Protein AF-A0A7S2ZLU6-F1 (afdb_monomer)

Structure (mmCIF, N/CA/C/O backbone):
data_AF-A0A7S2ZLU6-F1
#
_entry.id   AF-A0A7S2ZLU6-F1
#
loop_
_atom_site.group_PDB
_atom_site.id
_atom_site.type_symbol
_atom_site.label_atom_id
_atom_site.label_alt_id
_atom_site.label_comp_id
_atom_site.label_asym_id
_atom_site.label_entity_id
_atom_site.label_seq_id
_atom_site.pdbx_PDB_ins_code
_atom_site.Cartn_x
_atom_site.Cartn_y
_atom_site.Cartn_z
_atom_site.occupancy
_atom_site.B_iso_or_equiv
_atom_site.auth_seq_id
_atom_site.auth_comp_id
_atom_site.auth_asym_id
_atom_site.auth_atom_id
_atom_site.pdbx_PDB_model_num
ATOM 1 N N . MET A 1 1 ? -15.391 24.275 -51.901 1.00 38.72 1 MET A N 1
ATOM 2 C CA . MET A 1 1 ? -14.553 24.739 -50.775 1.00 38.72 1 MET A CA 1
ATOM 3 C C . MET A 1 1 ? -15.262 24.341 -49.495 1.00 38.72 1 MET A C 1
ATOM 5 O O . MET A 1 1 ? -16.339 24.858 -49.243 1.00 38.72 1 MET A O 1
ATOM 9 N N . ALA A 1 2 ? -14.728 23.358 -48.772 1.00 31.77 2 ALA A N 1
ATOM 10 C CA . ALA A 1 2 ? -15.285 22.862 -47.516 1.00 31.77 2 ALA A CA 1
ATOM 11 C C . ALA A 1 2 ? -14.224 23.023 -46.422 1.00 31.77 2 ALA A C 1
ATOM 13 O O . ALA A 1 2 ? -13.051 22.731 -46.652 1.00 31.77 2 ALA A O 1
ATOM 14 N N . PHE A 1 3 ? -14.649 23.547 -45.277 1.00 29.97 3 PHE A N 1
ATOM 15 C CA . PHE A 1 3 ? -13.829 23.880 -44.119 1.00 29.97 3 PHE A CA 1
ATOM 16 C C . PHE A 1 3 ? -14.041 22.863 -42.984 1.00 29.97 3 PHE A C 1
ATOM 18 O O . PHE A 1 3 ? -15.137 22.340 -42.810 1.00 29.97 3 PHE A O 1
ATOM 25 N N . VAL A 1 4 ? -12.981 22.72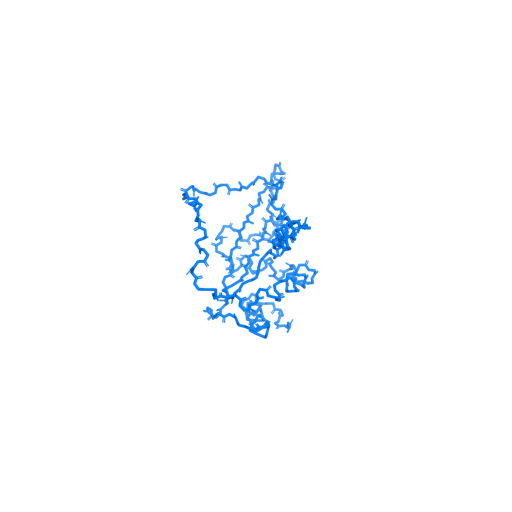6 -42.180 1.00 31.97 4 VAL A N 1
ATOM 26 C CA . VAL A 1 4 ? -12.879 22.194 -40.806 1.00 31.97 4 VAL A CA 1
ATOM 27 C C . VAL A 1 4 ? -12.986 20.672 -40.619 1.00 31.97 4 VAL A C 1
ATOM 29 O O . VAL A 1 4 ? -14.062 20.107 -40.450 1.00 31.97 4 VAL A O 1
ATOM 32 N N . GLY A 1 5 ? -11.816 20.028 -40.530 1.00 31.98 5 GLY A N 1
ATOM 33 C CA . GLY A 1 5 ? -11.639 18.730 -39.877 1.00 31.98 5 GLY A CA 1
ATOM 34 C C . GLY A 1 5 ? -11.499 18.908 -38.363 1.00 31.98 5 GLY A C 1
ATOM 35 O O . GLY A 1 5 ? -10.696 19.712 -37.894 1.00 31.98 5 GLY A O 1
ATOM 36 N N . VAL A 1 6 ? -12.331 18.180 -37.623 1.00 35.56 6 VAL A N 1
ATOM 37 C CA . VAL A 1 6 ? -12.483 18.211 -36.165 1.00 35.56 6 VAL A CA 1
ATOM 38 C C . VAL A 1 6 ? -11.290 17.551 -35.471 1.00 35.56 6 VAL A C 1
ATOM 40 O O . VAL A 1 6 ? -10.833 16.480 -35.866 1.00 35.56 6 VAL A O 1
ATOM 43 N N . ALA A 1 7 ? -10.812 18.205 -34.412 1.00 35.22 7 ALA A N 1
ATOM 44 C CA . ALA A 1 7 ? -9.771 17.731 -33.515 1.00 35.22 7 ALA A CA 1
ATOM 45 C C . ALA A 1 7 ? -10.167 16.413 -32.824 1.00 35.22 7 ALA A C 1
ATOM 47 O O . ALA A 1 7 ? -11.125 16.362 -32.054 1.00 35.22 7 ALA A O 1
ATOM 48 N N . GLY A 1 8 ? -9.387 15.359 -33.065 1.00 33.19 8 GLY A N 1
ATOM 49 C CA . GLY A 1 8 ? -9.359 14.158 -32.238 1.00 33.19 8 GLY A CA 1
ATOM 50 C C . GLY A 1 8 ? -8.353 14.344 -31.107 1.00 33.19 8 GLY A C 1
ATOM 51 O O . GLY A 1 8 ? -7.164 14.113 -31.295 1.00 33.19 8 GLY A O 1
ATOM 52 N N . GLY A 1 9 ? -8.825 14.782 -29.943 1.00 28.75 9 GLY A N 1
ATOM 53 C CA . GLY A 1 9 ? -8.058 14.774 -28.700 1.00 28.75 9 GLY A CA 1
ATOM 54 C C . GLY A 1 9 ? -8.743 13.849 -27.707 1.00 28.75 9 GLY A C 1
ATOM 55 O O . GLY A 1 9 ? -9.694 14.263 -27.046 1.00 28.75 9 GLY A O 1
ATOM 56 N N . LEU A 1 10 ? -8.295 12.591 -27.627 1.00 32.12 10 LEU A N 1
ATOM 57 C CA . LEU A 1 10 ? -8.715 11.684 -26.562 1.00 32.12 10 LEU A CA 1
ATOM 58 C C . LEU A 1 10 ? -8.293 12.292 -25.221 1.00 32.12 10 LEU A C 1
ATOM 60 O O . LEU A 1 10 ? -7.112 12.419 -24.908 1.00 32.12 10 LEU A O 1
ATOM 64 N N . SER A 1 11 ? -9.293 12.687 -24.442 1.00 30.69 11 SER A N 1
ATOM 65 C CA . SER A 1 11 ? -9.141 13.115 -23.062 1.00 30.69 11 SER A CA 1
ATOM 66 C C . SER A 1 11 ? -8.681 11.918 -22.228 1.00 30.69 11 SER A C 1
ATOM 68 O O . SER A 1 11 ? -9.473 11.025 -21.929 1.00 30.69 11 SER A O 1
ATOM 70 N N . CYS A 1 12 ? -7.403 11.899 -21.843 1.00 31.44 12 CYS A N 1
ATOM 71 C CA . CYS A 1 12 ? -6.896 11.046 -20.771 1.00 31.44 12 CYS A CA 1
ATOM 72 C C . CYS A 1 12 ? -7.501 11.518 -19.443 1.00 31.44 12 CYS A C 1
ATOM 74 O O . CYS A 1 12 ? -6.868 12.223 -18.659 1.00 31.44 12 CYS A O 1
ATOM 76 N N . ARG A 1 13 ? -8.762 11.161 -19.190 1.00 32.03 13 ARG A N 1
ATOM 77 C CA . ARG A 1 13 ? -9.315 11.184 -17.840 1.00 32.03 13 ARG A CA 1
ATOM 78 C C . ARG A 1 13 ? -8.667 10.035 -17.084 1.00 32.03 13 ARG A C 1
ATOM 80 O O . ARG A 1 13 ? -9.071 8.887 -17.240 1.00 32.03 13 ARG A O 1
ATOM 87 N N . GLY A 1 14 ? -7.654 10.358 -16.281 1.00 30.70 14 GLY A N 1
ATOM 88 C CA . GLY A 1 14 ? -7.237 9.496 -15.186 1.00 30.70 14 GLY A CA 1
ATOM 89 C C . GLY A 1 14 ? -8.479 9.158 -14.370 1.00 30.70 14 GLY A C 1
ATOM 9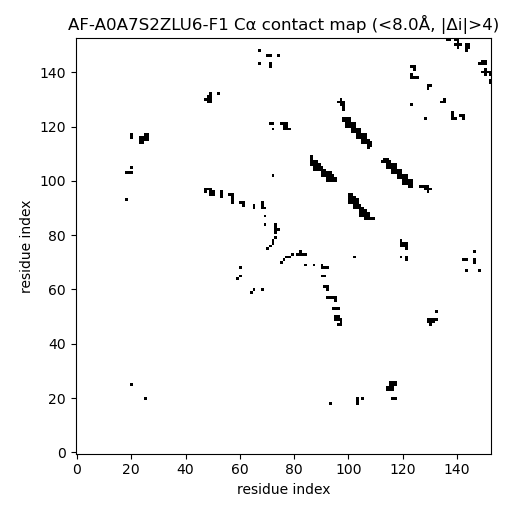0 O O . GLY A 1 14 ? -9.125 10.046 -13.812 1.00 30.70 14 GLY A O 1
ATOM 91 N N . VAL A 1 15 ? -8.867 7.887 -14.389 1.00 28.28 15 VAL A N 1
ATOM 92 C CA . VAL A 1 15 ? -9.934 7.379 -13.539 1.00 28.28 15 VAL A CA 1
ATOM 93 C C . VAL A 1 15 ? -9.354 7.377 -12.132 1.00 28.28 15 VAL A C 1
ATOM 95 O O . VAL A 1 15 ? -8.678 6.437 -11.731 1.00 28.28 15 VAL A O 1
ATOM 98 N N . ALA A 1 16 ? -9.551 8.475 -11.404 1.00 35.22 16 ALA A N 1
ATOM 99 C CA . ALA A 1 16 ? -9.413 8.453 -9.962 1.00 35.22 16 ALA A CA 1
ATOM 100 C C . ALA A 1 16 ? -10.465 7.460 -9.459 1.00 35.22 16 ALA A C 1
ATOM 102 O O . ALA A 1 16 ? -11.663 7.753 -9.481 1.00 35.22 16 ALA A O 1
ATOM 103 N N . LEU A 1 17 ? -10.022 6.253 -9.102 1.00 35.91 17 LEU A N 1
ATOM 104 C CA . LEU A 1 17 ? -10.852 5.315 -8.362 1.00 35.91 17 LEU A CA 1
ATOM 105 C C . LEU A 1 17 ? -11.376 6.066 -7.129 1.00 35.91 17 LEU A C 1
ATOM 107 O O . LEU A 1 17 ? -10.585 6.733 -6.455 1.00 35.91 17 LEU A O 1
ATOM 111 N N . PRO A 1 18 ? -12.692 6.041 -6.859 1.00 38.25 18 PRO A N 1
ATOM 112 C CA . PRO A 1 18 ? -13.233 6.732 -5.702 1.00 38.25 18 PRO A CA 1
ATOM 113 C C . PRO A 1 18 ? -12.583 6.144 -4.449 1.00 38.25 18 PRO A C 1
ATOM 115 O O . PRO A 1 18 ? -12.778 4.972 -4.129 1.00 38.25 18 PRO A O 1
ATOM 118 N N . SER A 1 19 ? -11.785 6.953 -3.753 1.00 50.12 19 SER A N 1
ATOM 119 C CA . SER A 1 19 ? -11.191 6.580 -2.471 1.00 50.12 19 SER A CA 1
ATOM 120 C C . SER A 1 19 ? -12.325 6.264 -1.499 1.00 50.12 19 SER A C 1
ATOM 122 O O . SER A 1 19 ? -13.297 7.024 -1.404 1.00 50.12 19 SER A O 1
ATOM 124 N N . ARG A 1 20 ? -12.231 5.146 -0.768 1.00 55.94 20 ARG A N 1
ATOM 125 C CA . ARG A 1 20 ? -13.268 4.729 0.200 1.00 55.94 20 ARG A CA 1
ATOM 126 C C . ARG A 1 20 ? -13.489 5.782 1.291 1.00 55.94 20 ARG A C 1
ATOM 128 O O . ARG A 1 20 ? -14.593 5.907 1.813 1.00 55.94 20 ARG A O 1
ATOM 135 N N . CYS A 1 21 ? -12.492 6.635 1.526 1.00 51.00 21 CYS A N 1
ATOM 136 C CA . CYS A 1 21 ? -12.591 7.819 2.373 1.00 51.00 21 CYS A CA 1
ATOM 137 C C . CYS A 1 21 ? -13.579 8.903 1.895 1.00 51.00 21 CYS A C 1
ATOM 139 O O . CYS A 1 21 ? -13.796 9.864 2.629 1.00 51.00 21 CYS A O 1
ATOM 141 N N . SER A 1 22 ? -14.178 8.803 0.702 1.00 50.59 22 SER A N 1
ATOM 142 C CA . SER A 1 22 ? -15.014 9.875 0.130 1.00 50.59 22 SER A CA 1
ATOM 143 C C . SER A 1 22 ? -16.245 10.235 0.980 1.00 50.59 22 SER A C 1
ATOM 145 O O . SER A 1 22 ? -16.732 11.358 0.878 1.00 50.59 22 SER A O 1
ATOM 147 N N . ASN A 1 23 ? -16.721 9.322 1.840 1.00 45.22 23 ASN A N 1
ATOM 148 C CA . ASN A 1 23 ? -17.908 9.514 2.692 1.00 45.22 23 ASN A CA 1
ATOM 149 C C . ASN A 1 23 ? -17.618 9.520 4.208 1.00 45.22 23 ASN A C 1
ATOM 151 O O . ASN A 1 23 ? -18.546 9.654 5.003 1.00 45.22 23 ASN A O 1
ATOM 155 N N . VAL A 1 24 ? -16.356 9.385 4.627 1.00 49.44 24 VAL A N 1
ATOM 156 C CA . VAL A 1 24 ? -15.959 9.332 6.046 1.00 49.44 24 VAL A CA 1
ATOM 157 C C . VAL A 1 24 ? -15.273 10.647 6.422 1.00 49.44 24 VAL A C 1
ATOM 159 O O . VAL A 1 24 ? -14.527 11.214 5.621 1.00 49.44 24 VAL A O 1
ATOM 162 N N . ARG A 1 25 ? -15.522 11.179 7.630 1.00 48.28 25 ARG A N 1
ATOM 163 C CA . ARG A 1 25 ? -14.878 12.426 8.076 1.00 48.28 25 ARG A CA 1
ATOM 164 C C . ARG A 1 25 ? -13.358 12.231 8.069 1.00 48.28 25 ARG A C 1
ATOM 166 O O . ARG A 1 25 ? -12.811 11.467 8.858 1.00 48.28 25 ARG A O 1
ATOM 173 N N . ARG A 1 26 ? -12.672 12.929 7.160 1.00 45.34 26 ARG A N 1
ATOM 174 C CA . ARG A 1 26 ? -11.207 12.929 7.075 1.00 45.34 26 ARG A CA 1
ATOM 175 C C . ARG A 1 26 ? -10.653 13.571 8.347 1.00 45.34 26 ARG A C 1
ATOM 177 O O . ARG A 1 26 ? -10.991 14.723 8.638 1.00 45.34 26 ARG A O 1
ATOM 184 N N . ALA A 1 27 ? -9.812 12.860 9.093 1.00 44.16 27 ALA A N 1
ATOM 185 C CA . ALA A 1 27 ? -9.107 13.454 10.220 1.00 44.16 27 ALA A CA 1
ATOM 186 C C . ALA A 1 27 ? -8.170 14.547 9.675 1.00 44.16 27 ALA A C 1
ATOM 188 O O . ALA A 1 27 ? -7.198 14.268 8.976 1.00 44.16 27 ALA A O 1
ATOM 189 N N . ARG A 1 28 ? -8.502 15.820 9.925 1.00 44.00 28 ARG A N 1
ATOM 190 C CA . ARG A 1 28 ? -7.642 16.960 9.583 1.00 44.00 28 ARG A CA 1
ATOM 191 C C . ARG A 1 28 ? -6.495 17.008 10.589 1.00 44.00 28 ARG A C 1
ATOM 193 O O . ARG A 1 28 ? -6.591 17.684 11.610 1.00 44.00 28 ARG A O 1
ATOM 200 N N . THR A 1 29 ? -5.406 16.312 10.298 1.00 45.00 29 THR A N 1
ATOM 201 C CA . THR A 1 29 ? -4.111 16.651 10.889 1.00 45.00 29 THR A CA 1
ATOM 202 C C . THR A 1 29 ? -3.665 18.013 10.336 1.00 45.00 29 THR A C 1
ATOM 204 O O . THR A 1 29 ? -4.047 18.415 9.234 1.00 45.00 29 THR A O 1
ATOM 207 N N . GLY A 1 30 ? -2.999 18.802 11.181 1.00 38.09 30 GLY A N 1
ATOM 208 C CA . GLY A 1 30 ? -2.804 20.246 11.032 1.00 38.09 30 GLY A CA 1
ATOM 209 C C . GLY A 1 30 ? -2.369 20.722 9.642 1.00 38.09 30 GLY A C 1
ATOM 210 O O . GLY A 1 30 ? -1.531 20.126 8.976 1.00 38.09 30 GLY A O 1
ATOM 211 N N . ARG A 1 31 ? -2.954 21.851 9.227 1.00 41.06 31 ARG A N 1
ATOM 212 C CA . ARG A 1 31 ? -2.678 22.570 7.978 1.00 41.06 31 ARG A CA 1
ATOM 213 C C . ARG A 1 31 ? -1.179 22.856 7.802 1.00 41.06 31 ARG A C 1
ATOM 215 O O . ARG A 1 31 ? -0.677 23.844 8.328 1.00 41.06 31 ARG A O 1
ATOM 222 N N . THR A 1 32 ? -0.516 22.106 6.934 1.00 40.78 32 THR A N 1
ATOM 223 C CA . THR A 1 32 ? 0.403 22.709 5.964 1.00 40.78 32 THR A CA 1
ATOM 224 C C . THR A 1 32 ? -0.405 22.909 4.688 1.00 40.78 32 THR A C 1
ATOM 226 O O . THR A 1 32 ? -1.116 22.005 4.250 1.00 40.78 32 THR A O 1
ATOM 229 N N . ALA A 1 33 ? -0.412 24.129 4.156 1.00 37.50 33 ALA A N 1
ATOM 230 C CA . ALA A 1 33 ? -1.151 24.453 2.947 1.00 37.50 33 ALA A CA 1
ATOM 231 C C . ALA A 1 33 ? -0.728 23.503 1.818 1.00 37.50 33 ALA A C 1
ATOM 233 O O . ALA A 1 33 ? 0.431 23.504 1.413 1.00 37.50 33 ALA A O 1
ATOM 234 N N . VAL A 1 34 ? -1.668 22.705 1.307 1.00 37.81 34 VAL A N 1
ATOM 235 C CA . VAL A 1 34 ? -1.494 22.037 0.018 1.00 37.81 34 VAL A CA 1
ATOM 236 C C . VAL A 1 34 ? -1.543 23.152 -1.018 1.00 37.81 34 VAL A C 1
ATOM 238 O O . VAL A 1 34 ? -2.615 23.582 -1.445 1.00 37.81 34 VAL A O 1
ATOM 241 N N . GLN A 1 35 ? -0.376 23.704 -1.340 1.00 30.23 35 GLN A N 1
ATOM 242 C CA . GLN A 1 35 ? -0.208 24.535 -2.516 1.00 30.23 35 GLN A CA 1
ATOM 243 C C . GLN A 1 35 ? -0.660 23.671 -3.696 1.00 30.23 35 GLN A C 1
ATOM 245 O O . GLN A 1 35 ? -0.125 22.583 -3.901 1.00 30.23 35 GLN A O 1
ATOM 250 N N . MET A 1 36 ? -1.692 24.112 -4.422 1.00 38.34 36 MET A N 1
ATOM 251 C CA . MET A 1 36 ? -2.006 23.548 -5.731 1.00 38.34 36 MET A CA 1
ATOM 252 C C . MET A 1 36 ? -0.761 23.753 -6.588 1.00 38.34 36 MET A C 1
ATOM 254 O O . MET A 1 36 ? -0.512 24.848 -7.090 1.00 38.34 36 MET A O 1
ATOM 258 N N . VAL A 1 37 ? 0.070 22.719 -6.682 1.00 35.97 37 VAL A N 1
ATOM 259 C CA . VAL A 1 37 ? 1.166 22.689 -7.634 1.00 35.97 37 VAL A CA 1
ATOM 260 C C . VAL A 1 37 ? 0.494 22.582 -8.994 1.00 35.97 37 VAL A C 1
ATOM 262 O O . VAL A 1 37 ? 0.008 21.518 -9.374 1.00 35.97 37 VAL A O 1
ATOM 265 N N . SER A 1 38 ? 0.418 23.708 -9.706 1.00 38.28 38 SER A N 1
ATOM 266 C CA . SER A 1 38 ? 0.270 23.691 -11.157 1.00 38.28 38 SER A CA 1
ATOM 267 C C . SER A 1 38 ? 1.372 22.790 -11.691 1.00 38.28 38 SER A C 1
ATOM 269 O O . SER A 1 38 ? 2.555 23.122 -11.610 1.00 38.28 38 SER A O 1
ATOM 271 N N . ILE A 1 39 ? 0.980 21.612 -12.160 1.00 43.62 39 ILE A N 1
ATOM 272 C CA . ILE A 1 39 ? 1.885 20.653 -12.770 1.00 43.62 39 ILE A CA 1
ATOM 273 C C . ILE A 1 39 ? 2.318 21.295 -14.089 1.00 43.62 39 ILE A C 1
ATOM 275 O O . ILE A 1 39 ? 1.567 21.291 -15.062 1.00 43.62 39 ILE A O 1
ATOM 279 N N . ASN A 1 40 ? 3.487 21.938 -14.097 1.00 35.50 40 ASN A N 1
ATOM 280 C CA . ASN A 1 40 ? 4.134 22.359 -15.334 1.00 35.50 40 ASN A CA 1
ATOM 281 C C . ASN A 1 40 ? 4.396 21.088 -16.162 1.00 35.50 40 ASN A C 1
ATOM 283 O O . ASN A 1 40 ? 5.108 20.208 -15.673 1.00 35.50 40 ASN A O 1
ATOM 287 N N . PRO A 1 41 ? 3.865 20.966 -17.390 1.00 42.38 41 PRO A N 1
ATOM 288 C CA . PRO A 1 41 ? 4.033 19.764 -18.209 1.00 42.38 41 PRO A CA 1
ATOM 289 C C . PRO A 1 41 ? 5.460 19.559 -18.762 1.00 42.38 41 PRO A C 1
ATOM 291 O O . PRO A 1 41 ? 5.680 18.606 -19.500 1.00 42.38 41 PRO A O 1
ATOM 294 N N . ASP A 1 42 ? 6.429 20.399 -18.375 1.00 42.03 42 ASP A N 1
ATOM 295 C CA . ASP A 1 42 ? 7.826 20.372 -18.844 1.00 42.03 42 ASP A CA 1
ATOM 296 C C . ASP A 1 42 ? 8.853 19.894 -17.793 1.00 42.03 42 ASP A C 1
ATOM 298 O O . ASP A 1 42 ? 10.063 20.036 -17.974 1.00 42.03 42 ASP A O 1
ATOM 302 N N . ALA A 1 43 ? 8.415 19.283 -16.688 1.00 42.09 43 ALA A N 1
ATOM 303 C CA . ALA A 1 43 ? 9.316 18.482 -15.859 1.00 42.09 43 ALA A CA 1
ATOM 304 C C . ALA A 1 43 ? 9.413 17.084 -16.484 1.00 42.09 43 ALA A C 1
ATOM 306 O O . ALA A 1 43 ? 8.462 16.313 -16.392 1.00 42.09 43 ALA A O 1
ATOM 307 N N . GLY A 1 44 ? 10.529 16.794 -17.165 1.00 40.66 44 GLY A N 1
ATOM 308 C CA . GLY A 1 44 ? 10.758 15.567 -17.937 1.00 40.66 44 GLY A CA 1
ATOM 309 C C . GLY A 1 44 ? 10.080 14.332 -17.341 1.00 40.66 44 GLY A C 1
ATOM 310 O O . GLY A 1 44 ? 10.360 13.961 -16.201 1.00 40.66 44 GLY A O 1
ATOM 311 N N . TYR A 1 45 ? 9.172 13.738 -18.125 1.00 44.75 45 TYR A N 1
ATOM 312 C CA . TYR A 1 45 ? 8.386 12.549 -17.801 1.00 44.75 45 TYR A CA 1
ATOM 313 C C . TYR A 1 45 ? 9.303 11.402 -17.372 1.00 44.75 45 TYR A C 1
ATOM 315 O O . TYR A 1 45 ? 9.708 10.558 -18.167 1.00 44.75 45 TYR A O 1
ATOM 323 N N . ASN A 1 46 ? 9.623 11.352 -16.085 1.00 51.03 46 ASN A N 1
ATOM 324 C CA . ASN A 1 46 ? 10.156 10.163 -15.452 1.00 51.03 46 ASN A CA 1
ATOM 325 C C . ASN A 1 46 ? 8.938 9.315 -15.090 1.00 51.03 46 ASN A C 1
ATOM 327 O O . ASN A 1 46 ? 8.542 9.245 -13.923 1.00 51.03 46 ASN A O 1
ATOM 331 N N . SER A 1 47 ? 8.285 8.798 -16.139 1.00 70.38 47 SER A N 1
ATOM 332 C CA . SER A 1 47 ? 7.139 7.899 -16.066 1.00 70.38 47 SER A CA 1
ATOM 333 C C . SER A 1 47 ? 7.447 6.870 -14.999 1.00 70.38 47 SER A C 1
ATOM 335 O O . SER A 1 47 ? 8.471 6.190 -15.084 1.00 70.38 47 SER A O 1
ATOM 337 N N . ASP A 1 48 ? 6.630 6.817 -13.954 1.00 77.31 48 ASP A N 1
ATOM 338 C CA . ASP A 1 48 ? 6.849 5.823 -12.924 1.00 77.31 48 ASP A CA 1
ATOM 339 C C . ASP A 1 48 ? 6.710 4.442 -13.588 1.00 77.31 48 ASP A C 1
ATOM 341 O O . ASP A 1 48 ? 5.655 4.136 -14.160 1.00 77.31 48 ASP A O 1
ATOM 345 N N . PRO A 1 49 ? 7.796 3.648 -13.592 1.00 84.94 49 PRO A N 1
ATOM 346 C CA . PRO A 1 49 ? 7.857 2.427 -14.372 1.00 84.94 49 PRO A CA 1
ATOM 347 C C . PRO A 1 49 ? 6.826 1.408 -13.893 1.00 84.94 49 PRO A C 1
ATOM 349 O O . PRO A 1 49 ? 6.410 0.573 -14.690 1.00 84.94 49 PRO A O 1
ATOM 352 N N . VAL A 1 50 ? 6.370 1.499 -12.636 1.00 88.12 50 VAL A N 1
ATOM 353 C CA . VAL A 1 50 ? 5.466 0.515 -12.044 1.00 88.12 50 VAL A CA 1
ATOM 354 C C . VAL A 1 50 ? 3.983 0.858 -12.139 1.00 88.12 50 VAL A C 1
ATOM 356 O O . VAL A 1 50 ? 3.142 0.001 -11.863 1.00 88.12 50 VAL A O 1
ATOM 359 N N . LEU A 1 51 ? 3.629 2.056 -12.616 1.00 85.94 51 LEU A N 1
AT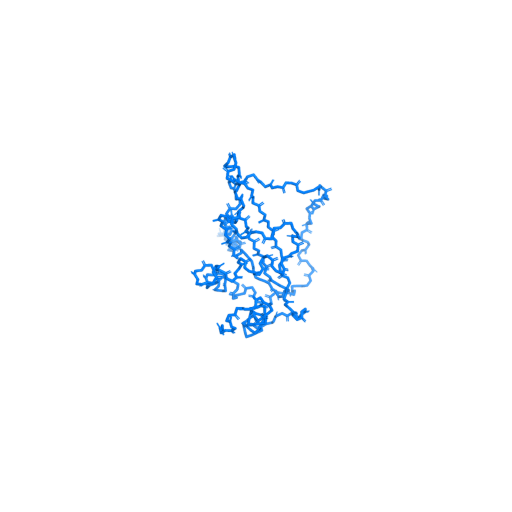OM 360 C CA . LEU A 1 51 ? 2.228 2.490 -12.719 1.00 85.94 51 LEU A CA 1
ATOM 361 C C . LEU A 1 51 ? 1.357 1.559 -13.566 1.00 85.94 51 LEU A C 1
ATOM 363 O O . LEU A 1 51 ? 0.167 1.425 -13.293 1.00 85.94 51 LEU A O 1
ATOM 367 N N . SER A 1 52 ? 1.932 0.910 -14.583 1.00 88.56 52 SER A N 1
ATOM 368 C CA . SER A 1 52 ? 1.183 -0.011 -15.446 1.00 88.56 52 SER A CA 1
ATOM 369 C C . SER A 1 52 ? 0.706 -1.276 -14.719 1.00 88.56 52 SER A C 1
ATOM 371 O O . SER A 1 52 ? -0.334 -1.820 -15.084 1.00 88.56 52 SER A O 1
ATOM 373 N N . TRP A 1 53 ? 1.407 -1.704 -13.663 1.00 89.25 53 TRP A N 1
ATOM 374 C CA . TRP A 1 53 ? 1.041 -2.866 -12.843 1.00 89.25 53 TRP A CA 1
ATOM 375 C C . TRP A 1 53 ? 0.273 -2.494 -11.576 1.00 89.25 53 TRP A C 1
ATOM 377 O O . TRP A 1 53 ? -0.314 -3.372 -10.944 1.00 89.25 53 TRP A O 1
ATOM 387 N N . ALA A 1 54 ? 0.241 -1.210 -11.209 1.00 88.50 54 ALA A N 1
ATOM 388 C CA . ALA A 1 54 ? -0.420 -0.743 -9.996 1.00 88.50 54 ALA A CA 1
ATOM 389 C C . ALA A 1 54 ? -1.877 -1.238 -9.858 1.00 88.50 54 ALA A C 1
ATOM 391 O O . ALA A 1 54 ? -2.211 -1.698 -8.768 1.00 88.50 54 ALA A O 1
ATOM 392 N N . PRO A 1 55 ? -2.733 -1.248 -10.907 1.00 91.12 55 PRO A N 1
ATOM 393 C CA . PRO A 1 55 ? -4.093 -1.781 -10.787 1.00 91.12 55 PRO A CA 1
ATOM 394 C C . PRO A 1 55 ? -4.131 -3.274 -10.441 1.00 91.12 55 PRO A C 1
ATOM 396 O O . PRO A 1 55 ? -4.931 -3.691 -9.609 1.00 91.12 55 PRO A O 1
ATOM 399 N N . THR A 1 56 ? -3.245 -4.073 -11.040 1.00 90.94 56 THR A N 1
ATOM 400 C CA . THR A 1 56 ? -3.169 -5.522 -10.805 1.00 90.94 56 THR A CA 1
ATOM 401 C C . THR A 1 56 ? -2.684 -5.829 -9.392 1.00 90.94 56 THR A C 1
ATOM 403 O O . THR A 1 56 ? -3.279 -6.654 -8.706 1.00 90.94 56 THR A O 1
ATOM 406 N N . VAL A 1 57 ? -1.648 -5.124 -8.924 1.00 91.62 57 VAL A N 1
ATOM 407 C CA . VAL A 1 57 ? -1.143 -5.264 -7.548 1.00 91.62 57 VAL A CA 1
ATOM 408 C C . VAL A 1 57 ? -2.204 -4.818 -6.539 1.00 91.62 57 VAL A C 1
ATOM 410 O O . VAL A 1 57 ? -2.417 -5.492 -5.537 1.00 91.62 57 VAL A O 1
ATOM 413 N N . GLN A 1 58 ? -2.916 -3.720 -6.812 1.00 92.81 58 GLN A N 1
ATOM 414 C CA . GLN A 1 58 ? -4.030 -3.266 -5.976 1.00 92.81 58 GLN A CA 1
ATOM 415 C C . GLN A 1 58 ? -5.138 -4.308 -5.880 1.00 92.81 58 GLN A C 1
ATOM 417 O O . GLN A 1 58 ? -5.591 -4.599 -4.777 1.00 92.81 58 GLN A O 1
ATOM 422 N N . GLU A 1 59 ? -5.580 -4.870 -7.004 1.00 92.31 59 GLU A N 1
ATOM 423 C CA . GLU A 1 59 ? -6.627 -5.891 -7.009 1.00 92.31 59 GLU A CA 1
ATOM 424 C C . GLU A 1 59 ? -6.203 -7.125 -6.208 1.00 92.31 59 GLU A C 1
ATOM 426 O O . GLU A 1 59 ? -6.936 -7.551 -5.317 1.00 92.31 59 GLU A O 1
ATOM 431 N N . PHE A 1 60 ? -4.999 -7.636 -6.466 1.00 91.94 60 PHE A N 1
ATOM 432 C CA . PHE A 1 60 ? -4.432 -8.784 -5.767 1.00 91.94 60 PHE A CA 1
ATOM 433 C C . PHE A 1 60 ? -4.353 -8.553 -4.250 1.00 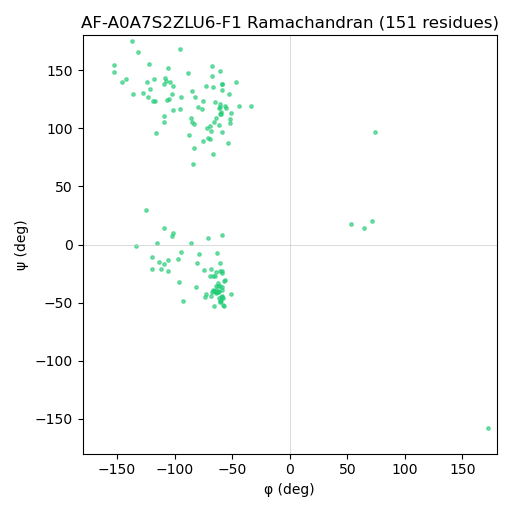91.94 60 PHE A C 1
ATOM 435 O O . PHE A 1 60 ? -4.900 -9.327 -3.463 1.00 91.94 60 PHE A O 1
ATOM 442 N N . MET A 1 61 ? -3.763 -7.432 -3.826 1.00 93.75 61 MET A N 1
ATOM 443 C CA . MET A 1 61 ? -3.602 -7.132 -2.402 1.00 93.75 61 MET A CA 1
ATOM 444 C C . MET A 1 61 ? -4.944 -6.911 -1.697 1.00 93.75 61 MET A C 1
ATOM 446 O O . MET A 1 61 ? -5.148 -7.377 -0.578 1.00 93.75 61 MET A O 1
ATOM 450 N N . ASN A 1 62 ? -5.885 -6.226 -2.351 1.00 93.19 62 ASN A N 1
ATOM 451 C CA . ASN A 1 62 ? -7.198 -5.927 -1.776 1.00 93.19 62 ASN A CA 1
ATOM 452 C C . ASN A 1 62 ? -8.138 -7.131 -1.718 1.00 93.19 62 ASN A C 1
ATOM 454 O O . ASN A 1 62 ? -9.104 -7.100 -0.950 1.00 93.19 62 ASN A O 1
ATOM 458 N N . LYS A 1 63 ? -7.907 -8.150 -2.546 1.00 91.62 63 LYS A N 1
ATOM 459 C CA . LYS A 1 63 ? -8.738 -9.349 -2.599 1.00 91.62 63 LYS A CA 1
ATOM 460 C C . LYS A 1 63 ? -8.203 -10.446 -1.688 1.00 91.62 63 LYS A C 1
ATOM 462 O O . LYS A 1 63 ? -8.972 -10.985 -0.897 1.00 91.62 63 LYS A O 1
ATOM 467 N N . ASP A 1 64 ? -6.905 -10.723 -1.775 1.00 90.62 64 ASP A N 1
ATOM 468 C CA . ASP A 1 64 ? -6.317 -11.935 -1.203 1.00 90.62 64 ASP A CA 1
ATOM 469 C C . ASP A 1 64 ? -5.381 -11.642 -0.009 1.00 90.62 64 ASP 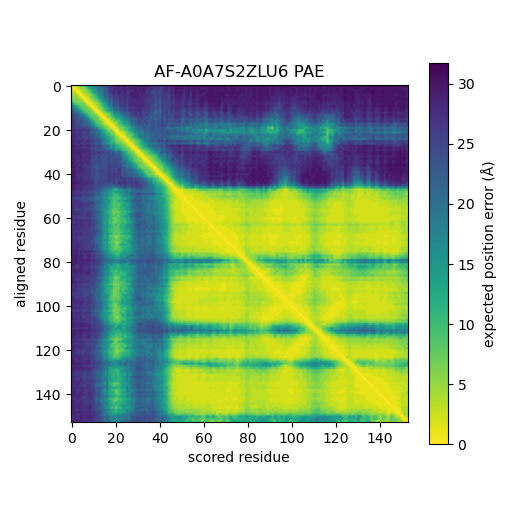A C 1
ATOM 471 O O . ASP A 1 64 ? -5.212 -12.498 0.854 1.00 90.62 64 ASP A O 1
ATOM 475 N N . HIS A 1 65 ? -4.857 -10.413 0.120 1.00 92.44 65 HIS A N 1
ATOM 476 C CA . HIS A 1 65 ? -3.834 -10.053 1.122 1.00 92.44 65 HIS A CA 1
ATOM 477 C C . HIS A 1 65 ? -4.220 -8.876 2.031 1.00 92.44 65 HIS A C 1
ATOM 479 O O . HIS A 1 65 ? -3.367 -8.140 2.534 1.00 92.44 65 HIS A O 1
ATOM 485 N N . LYS A 1 66 ? -5.517 -8.686 2.301 1.00 90.69 66 LYS A N 1
ATOM 486 C CA . LYS A 1 66 ? -5.975 -7.619 3.210 1.00 90.69 66 LYS A CA 1
ATOM 487 C C . LYS A 1 66 ? -5.389 -7.727 4.615 1.00 90.69 66 LYS A C 1
ATOM 489 O O . LYS A 1 66 ? -5.097 -6.704 5.225 1.00 90.69 66 LYS A O 1
ATOM 494 N N . HIS A 1 67 ? -5.215 -8.948 5.121 1.00 91.50 67 HIS A N 1
ATOM 495 C CA . HIS A 1 67 ? -4.595 -9.163 6.428 1.00 91.50 67 HIS A CA 1
ATOM 496 C C . HIS A 1 67 ? -3.151 -8.642 6.459 1.00 91.50 67 HIS A C 1
ATOM 498 O O . HIS A 1 67 ? -2.750 -7.984 7.417 1.00 91.50 67 HIS A O 1
ATOM 504 N N . ASP A 1 68 ? -2.407 -8.847 5.374 1.00 92.81 68 ASP A N 1
ATOM 505 C CA . ASP A 1 68 ? -1.027 -8.383 5.256 1.00 92.81 68 ASP A CA 1
ATOM 506 C C . ASP A 1 68 ? -0.968 -6.853 5.219 1.00 92.81 68 ASP A C 1
ATOM 508 O O . ASP A 1 68 ? -0.127 -6.256 5.886 1.00 92.81 68 ASP A O 1
ATOM 512 N N . LEU A 1 69 ? -1.918 -6.201 4.534 1.00 93.06 69 LEU A N 1
ATOM 513 C CA . LEU A 1 69 ? -2.038 -4.738 4.537 1.00 93.06 69 LEU A CA 1
ATOM 514 C C . LEU A 1 69 ? -2.246 -4.174 5.950 1.00 93.06 69 LEU A C 1
ATOM 516 O O . LEU A 1 69 ? -1.661 -3.140 6.274 1.00 93.06 69 LEU A O 1
ATOM 520 N N . VAL A 1 70 ? -3.040 -4.844 6.799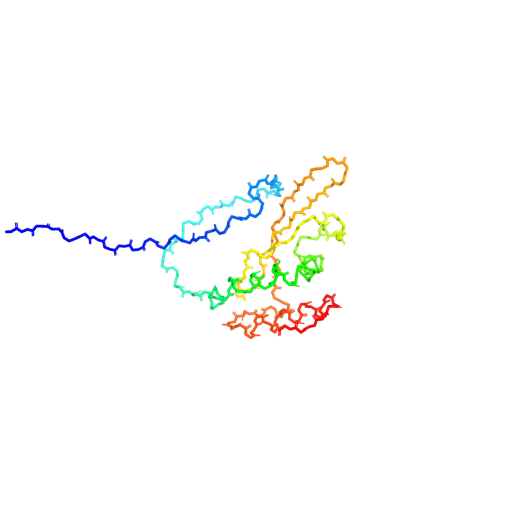 1.00 92.75 70 VAL A N 1
ATOM 521 C CA . VAL A 1 70 ? -3.227 -4.436 8.205 1.00 92.75 70 VAL A CA 1
ATOM 522 C C . VAL A 1 70 ? -1.897 -4.482 8.954 1.00 92.75 70 VAL A C 1
ATOM 524 O O . VAL A 1 70 ? -1.539 -3.527 9.641 1.00 92.75 70 VAL A O 1
ATOM 527 N N . GLN A 1 71 ? -1.137 -5.565 8.792 1.00 92.12 71 GLN A N 1
ATOM 528 C CA . GLN A 1 71 ? 0.162 -5.708 9.447 1.00 92.12 71 GLN A CA 1
ATOM 529 C C . GLN A 1 71 ? 1.182 -4.695 8.928 1.00 92.12 71 GLN A C 1
ATOM 531 O O . GLN A 1 71 ? 1.906 -4.105 9.728 1.00 92.12 71 GLN A O 1
ATOM 536 N N . TYR A 1 72 ? 1.207 -4.432 7.618 1.00 92.75 72 TYR A N 1
ATOM 537 C CA . TYR A 1 72 ? 2.062 -3.395 7.043 1.00 92.75 72 TYR A CA 1
ATOM 538 C C . TYR A 1 72 ? 1.725 -2.029 7.628 1.00 92.75 72 TYR A C 1
ATOM 540 O O . TYR A 1 72 ? 2.631 -1.308 8.031 1.00 92.75 72 TYR A O 1
ATOM 548 N N . PHE A 1 73 ? 0.443 -1.683 7.735 1.00 91.19 73 PHE A N 1
ATOM 549 C CA . PHE A 1 73 ? 0.026 -0.419 8.334 1.00 91.19 73 PHE A CA 1
ATOM 550 C C . PHE A 1 73 ? 0.467 -0.292 9.797 1.00 91.19 73 PHE A C 1
ATOM 552 O O . PHE A 1 73 ? 1.077 0.707 10.162 1.00 91.19 73 PHE A O 1
ATOM 559 N N . ILE A 1 74 ? 0.216 -1.310 10.622 1.00 90.31 74 ILE A N 1
ATOM 560 C CA . ILE A 1 74 ? 0.529 -1.269 12.059 1.00 90.31 74 ILE A CA 1
ATOM 561 C C . ILE A 1 74 ? 2.041 -1.242 12.317 1.00 90.31 74 ILE A C 1
ATOM 563 O O . ILE A 1 74 ? 2.504 -0.553 13.226 1.00 90.31 74 ILE A O 1
ATOM 567 N N . GLN A 1 75 ? 2.815 -2.019 11.555 1.00 89.56 75 GLN A N 1
ATOM 568 C CA . GLN A 1 75 ? 4.237 -2.233 11.838 1.00 89.56 75 GLN A CA 1
ATOM 569 C C . GLN A 1 75 ? 5.169 -1.315 11.042 1.00 89.56 75 GLN A C 1
ATOM 571 O O . GLN A 1 75 ? 6.245 -0.974 11.531 1.00 89.56 75 GLN A O 1
ATOM 576 N N . LEU A 1 76 ? 4.782 -0.939 9.820 1.00 88.94 76 LEU A N 1
ATOM 577 C CA . LEU A 1 76 ? 5.614 -0.189 8.870 1.00 88.94 76 LEU A CA 1
ATOM 578 C C . LEU A 1 76 ? 5.000 1.162 8.470 1.00 88.94 76 LEU A C 1
ATOM 580 O O . LEU A 1 76 ? 5.676 1.961 7.818 1.00 88.94 76 LEU A O 1
ATOM 584 N N . GLY A 1 77 ? 3.738 1.419 8.822 1.00 82.19 77 GLY A N 1
ATOM 585 C CA . GLY A 1 77 ? 3.058 2.678 8.538 1.00 82.19 77 GLY A CA 1
ATOM 586 C C . GLY A 1 77 ? 3.749 3.868 9.192 1.00 82.19 77 GLY A C 1
ATOM 587 O O . GLY A 1 77 ? 4.359 3.766 10.258 1.00 82.19 77 GLY A O 1
ATOM 588 N N . THR A 1 78 ? 3.652 5.031 8.550 1.00 79.50 78 THR A N 1
ATOM 589 C CA . THR A 1 78 ? 4.235 6.264 9.097 1.00 79.50 78 THR A CA 1
ATOM 590 C C . THR A 1 78 ? 3.338 6.898 10.159 1.00 79.50 78 THR A C 1
ATOM 592 O O . THR A 1 78 ? 3.788 7.718 10.968 1.00 79.50 78 THR A O 1
ATOM 595 N N . THR A 1 79 ? 2.069 6.488 10.213 1.00 73.62 79 THR A N 1
ATOM 596 C CA . THR A 1 79 ? 1.094 6.957 11.194 1.00 73.62 79 THR A CA 1
ATOM 597 C C . THR A 1 79 ? 1.230 6.178 12.506 1.00 73.62 79 THR A C 1
ATOM 599 O O . THR A 1 79 ? 0.468 5.262 12.793 1.00 73.62 79 THR A O 1
ATOM 602 N N . ASN A 1 80 ? 2.178 6.597 13.351 1.00 61.94 80 ASN A N 1
ATOM 603 C CA . ASN A 1 80 ? 2.596 5.954 14.616 1.00 61.94 80 ASN A CA 1
ATOM 604 C C . ASN A 1 80 ? 1.528 5.759 15.723 1.00 61.94 80 ASN A C 1
ATOM 606 O O . ASN A 1 80 ? 1.872 5.397 16.852 1.00 61.94 80 ASN A O 1
ATOM 610 N N . ASN A 1 81 ? 0.250 6.010 15.449 1.00 66.69 81 ASN A N 1
ATOM 611 C CA . ASN A 1 81 ? -0.787 6.094 16.479 1.00 66.69 81 ASN A CA 1
ATOM 612 C C . ASN A 1 81 ? -1.722 4.880 16.525 1.00 66.69 81 ASN A C 1
ATOM 614 O O . ASN A 1 81 ? -2.450 4.734 17.503 1.00 66.69 81 ASN A O 1
ATOM 618 N N . VAL A 1 82 ? -1.706 4.008 15.513 1.00 75.44 82 VAL A N 1
ATOM 619 C CA . VAL A 1 82 ? -2.582 2.831 15.459 1.00 75.44 82 VAL A CA 1
ATOM 620 C C . VAL A 1 82 ? -1.751 1.575 15.666 1.00 75.44 82 VAL A C 1
ATOM 622 O O . VAL A 1 82 ? -1.001 1.167 14.788 1.00 75.44 82 VAL A O 1
ATOM 625 N N . LYS A 1 83 ? -1.869 0.980 16.855 1.00 76.56 83 LYS A N 1
ATOM 626 C CA . LYS A 1 83 ? -1.211 -0.295 17.195 1.00 76.56 83 LYS A CA 1
ATOM 627 C C . LYS A 1 83 ? -2.190 -1.436 17.419 1.00 76.56 83 LYS A C 1
ATOM 629 O O . LYS A 1 83 ? -1.776 -2.589 17.463 1.00 76.56 83 LYS A O 1
ATOM 634 N N . ASP A 1 84 ? -3.457 -1.091 17.588 1.00 80.31 84 ASP A N 1
ATOM 635 C CA . ASP A 1 84 ? -4.519 -2.045 17.821 1.00 80.31 84 ASP A CA 1
ATOM 636 C C . ASP A 1 84 ? -5.195 -2.381 16.481 1.00 80.31 84 ASP A C 1
ATOM 638 O O . ASP A 1 84 ? -5.727 -1.474 15.834 1.00 80.31 84 ASP A O 1
ATOM 642 N N . PRO A 1 85 ? -5.139 -3.637 16.007 1.00 82.56 85 PRO A N 1
ATOM 643 C CA . PRO A 1 85 ? -5.848 -4.038 14.801 1.00 82.56 85 PRO A CA 1
ATOM 644 C C . PRO A 1 85 ? -7.372 -4.034 14.976 1.00 82.56 85 PRO A C 1
ATOM 646 O O . PRO A 1 85 ? -8.072 -3.946 13.971 1.00 82.56 85 PRO A O 1
ATOM 649 N N . GLU A 1 86 ? -7.899 -4.112 16.203 1.00 83.12 86 GLU A N 1
ATOM 650 C CA . GLU A 1 86 ? -9.344 -4.235 16.452 1.00 83.12 86 GLU A CA 1
ATOM 651 C C . GLU A 1 86 ? -10.113 -2.959 16.093 1.00 83.12 86 GLU A C 1
ATOM 653 O O . GLU A 1 86 ? -11.267 -3.024 15.677 1.00 83.12 86 GLU A O 1
ATOM 658 N N . ILE A 1 87 ? -9.455 -1.796 16.146 1.00 84.31 87 ILE A N 1
ATOM 659 C CA . ILE A 1 87 ? -10.065 -0.521 15.745 1.00 84.31 87 ILE A CA 1
ATOM 660 C C . ILE A 1 87 ? -10.102 -0.318 14.222 1.00 84.31 87 ILE A C 1
ATOM 662 O O . ILE A 1 87 ? -10.699 0.651 13.744 1.00 84.31 87 ILE A O 1
ATOM 666 N N . ILE A 1 88 ? -9.448 -1.191 13.445 1.00 87.75 88 ILE A N 1
ATOM 667 C CA . ILE A 1 88 ? -9.417 -1.116 11.981 1.00 87.75 88 ILE A CA 1
ATOM 668 C C . ILE A 1 88 ? -10.659 -1.809 11.425 1.00 87.75 88 ILE A C 1
ATOM 670 O O . ILE A 1 88 ? -10.748 -3.031 11.362 1.00 87.75 88 ILE A O 1
ATOM 674 N N . ASN A 1 89 ? -11.605 -1.005 10.951 1.00 88.94 89 ASN A N 1
ATOM 675 C CA . ASN A 1 89 ? -12.837 -1.496 10.347 1.00 88.94 89 ASN A CA 1
ATOM 676 C C . ASN A 1 89 ? -12.650 -1.908 8.875 1.00 88.94 89 ASN A C 1
ATOM 678 O O . ASN A 1 89 ? -13.270 -2.863 8.411 1.00 88.94 89 ASN A O 1
ATOM 682 N N . ASP A 1 90 ? -11.823 -1.187 8.113 1.00 90.56 90 ASP A N 1
ATOM 683 C CA . ASP A 1 90 ? -11.483 -1.559 6.734 1.00 90.56 90 ASP A CA 1
ATOM 684 C C . ASP A 1 90 ? -10.102 -1.028 6.342 1.00 90.56 90 ASP A C 1
ATOM 686 O O . ASP A 1 90 ? -9.635 -0.011 6.857 1.00 90.56 90 ASP A O 1
ATOM 690 N N . ILE A 1 91 ? -9.473 -1.702 5.384 1.00 92.50 91 ILE A N 1
ATOM 691 C CA . ILE A 1 91 ? -8.207 -1.292 4.783 1.00 92.50 91 ILE A CA 1
ATOM 692 C C . ILE A 1 91 ? -8.215 -1.599 3.286 1.00 92.50 91 ILE A C 1
ATOM 694 O O . ILE A 1 91 ? -8.751 -2.625 2.843 1.00 92.50 91 ILE A O 1
ATOM 698 N N . ALA A 1 92 ? -7.621 -0.706 2.501 1.00 94.06 92 ALA A N 1
ATOM 699 C CA . ALA A 1 92 ? -7.429 -0.902 1.075 1.00 94.06 92 ALA A CA 1
ATOM 700 C C . ALA A 1 92 ? -6.123 -0.275 0.585 1.00 94.06 92 ALA A C 1
ATOM 702 O O . ALA A 1 92 ? -5.777 0.847 0.946 1.00 94.06 92 ALA A O 1
ATOM 703 N N . LEU A 1 93 ? -5.440 -0.979 -0.310 1.00 94.19 93 LEU A N 1
ATOM 704 C CA . LEU A 1 93 ? -4.367 -0.445 -1.129 1.00 94.19 93 LEU A CA 1
ATOM 705 C C . LEU A 1 93 ? -4.971 0.398 -2.256 1.00 94.19 93 LEU A C 1
ATOM 707 O O . LEU A 1 93 ? -5.709 -0.122 -3.095 1.00 94.19 93 LEU A O 1
ATOM 711 N N . THR A 1 94 ? -4.675 1.694 -2.264 1.00 92.50 94 THR A N 1
ATOM 712 C CA . THR A 1 94 ? -5.229 2.677 -3.212 1.00 92.50 94 THR A CA 1
ATOM 713 C C . THR A 1 94 ? -4.205 3.179 -4.221 1.00 92.50 94 THR A C 1
ATOM 715 O O . THR A 1 94 ? -4.575 3.711 -5.268 1.00 92.50 94 THR A O 1
ATOM 718 N N . GLY A 1 95 ? -2.917 2.975 -3.947 1.00 91.00 95 GLY A N 1
ATOM 719 C CA . GLY A 1 95 ? -1.838 3.349 -4.847 1.00 91.00 95 GLY A CA 1
ATOM 720 C C . GLY A 1 95 ? -0.611 2.472 -4.657 1.00 91.00 95 GLY A C 1
ATOM 721 O O . GLY A 1 95 ? -0.320 2.007 -3.559 1.00 91.00 95 GLY A O 1
ATOM 722 N N . VAL A 1 96 ? 0.111 2.261 -5.752 1.00 92.69 96 VAL A N 1
ATOM 723 C CA . VAL A 1 96 ? 1.429 1.627 -5.764 1.00 92.69 96 VAL A CA 1
ATOM 724 C C . VAL A 1 96 ? 2.295 2.446 -6.698 1.00 92.69 96 VAL A C 1
ATOM 726 O O . VAL A 1 96 ? 1.880 2.744 -7.821 1.00 92.69 96 VAL A O 1
ATOM 729 N N . ASP A 1 97 ? 3.471 2.823 -6.224 1.00 91.75 97 ASP A N 1
ATOM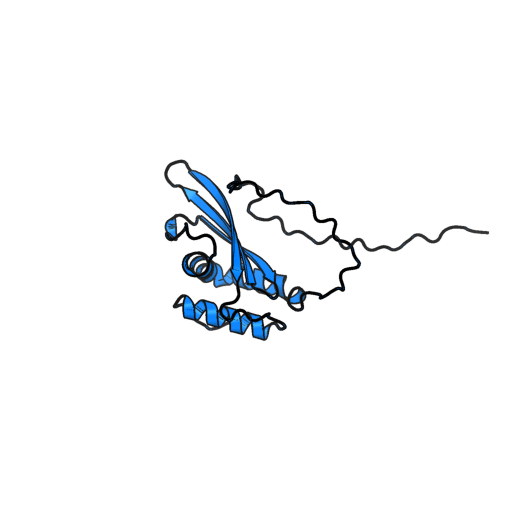 730 C CA . ASP A 1 97 ? 4.438 3.586 -6.994 1.00 91.75 97 ASP A CA 1
ATOM 731 C C . ASP A 1 97 ? 5.850 3.030 -6.777 1.00 91.75 97 ASP A C 1
ATOM 733 O O . ASP A 1 97 ? 6.086 2.098 -5.999 1.00 91.75 97 ASP A O 1
ATOM 737 N N . LYS A 1 98 ? 6.826 3.578 -7.496 1.00 91.12 98 LYS A N 1
ATOM 738 C CA . LYS A 1 98 ? 8.217 3.124 -7.409 1.00 91.12 98 LYS A CA 1
ATOM 739 C C . LYS A 1 98 ? 8.823 3.259 -6.012 1.00 91.12 98 LYS A C 1
ATOM 741 O O . LYS A 1 98 ? 9.856 2.649 -5.773 1.00 91.12 98 LYS A O 1
ATOM 746 N N . ASN A 1 99 ? 8.228 4.022 -5.099 1.00 91.62 99 ASN A N 1
ATOM 747 C CA . ASN A 1 99 ? 8.746 4.289 -3.758 1.00 91.62 99 ASN A CA 1
ATOM 748 C C . ASN A 1 99 ? 7.990 3.546 -2.647 1.00 91.62 99 ASN A C 1
ATOM 750 O O . ASN A 1 99 ? 8.562 3.362 -1.571 1.00 91.62 99 ASN A O 1
ATOM 754 N N . GLY A 1 100 ? 6.738 3.141 -2.868 1.00 93.50 100 GLY A N 1
ATOM 755 C CA . GLY A 1 100 ? 5.980 2.421 -1.854 1.00 93.50 100 GLY A CA 1
ATOM 756 C C . GLY A 1 100 ? 4.510 2.175 -2.174 1.00 93.50 100 GLY A C 1
ATOM 757 O O . GLY A 1 100 ? 4.061 2.181 -3.324 1.00 93.50 100 GLY A O 1
ATOM 758 N N . LEU A 1 101 ? 3.761 1.961 -1.094 1.00 93.62 101 LEU A N 1
ATOM 759 C CA . LEU A 1 101 ? 2.330 1.688 -1.070 1.00 93.62 101 LEU A CA 1
ATOM 760 C C . LEU A 1 101 ? 1.571 2.892 -0.507 1.00 93.62 101 LEU A C 1
ATOM 762 O O . LEU A 1 101 ? 1.969 3.460 0.507 1.00 93.62 101 LEU A O 1
ATOM 766 N N . GLN A 1 102 ? 0.441 3.236 -1.117 1.00 94.19 102 GLN A N 1
ATOM 767 C CA . GLN A 1 102 ? -0.545 4.154 -0.546 1.00 94.19 102 GLN A CA 1
ATOM 768 C C . GLN A 1 102 ? -1.757 3.354 -0.093 1.00 94.19 102 GLN A C 1
ATOM 770 O O . GLN A 1 102 ? -2.358 2.631 -0.892 1.00 94.19 102 GLN A O 1
ATOM 775 N N . ILE A 1 103 ? -2.119 3.494 1.177 1.00 93.38 103 ILE A N 1
ATOM 776 C CA . ILE A 1 103 ? -3.217 2.753 1.792 1.00 93.38 103 ILE A CA 1
ATOM 777 C C . ILE A 1 103 ? -4.238 3.707 2.406 1.00 93.38 103 ILE A C 1
ATOM 779 O O . ILE A 1 103 ? -3.883 4.704 3.035 1.00 93.38 103 ILE A O 1
ATOM 783 N N . ASP A 1 104 ? -5.511 3.367 2.241 1.00 92.25 104 ASP A N 1
ATOM 784 C CA . ASP A 1 104 ? -6.625 3.986 2.950 1.00 92.25 104 ASP A CA 1
ATOM 785 C C . ASP A 1 104 ? -7.057 3.039 4.076 1.00 92.25 104 ASP A C 1
ATOM 787 O O . ASP A 1 104 ? -7.310 1.854 3.842 1.00 92.25 104 ASP A O 1
ATOM 791 N N . VAL A 1 105 ? -7.169 3.568 5.291 1.00 90.25 105 VAL A N 1
ATOM 792 C CA . VAL A 1 105 ? -7.573 2.834 6.494 1.00 90.25 105 VAL A CA 1
ATOM 793 C C . VAL A 1 105 ? -8.785 3.519 7.106 1.00 90.25 105 VAL A C 1
ATOM 795 O O . VAL A 1 105 ? -8.763 4.722 7.370 1.00 90.25 105 VAL A O 1
ATOM 798 N N . VAL A 1 106 ? -9.847 2.759 7.352 1.00 90.00 106 VAL A N 1
ATOM 799 C CA . VAL A 1 106 ? -11.029 3.220 8.080 1.00 90.00 106 VAL A CA 1
ATOM 800 C C . VAL A 1 106 ? -10.938 2.690 9.499 1.00 90.00 106 VAL A C 1
ATOM 802 O O . VAL A 1 106 ? -10.993 1.481 9.715 1.00 90.00 106 VAL A O 1
ATOM 805 N N . LEU A 1 107 ? -10.821 3.598 10.460 1.00 87.88 107 LEU A N 1
ATOM 806 C CA . LEU A 1 107 ? -10.890 3.279 11.880 1.00 87.88 107 LEU A CA 1
ATOM 807 C C . LEU A 1 107 ? -12.273 3.644 12.391 1.00 87.88 107 LEU A C 1
ATOM 809 O O . LEU A 1 107 ? -12.751 4.728 12.061 1.00 87.88 107 LEU A O 1
ATOM 813 N N . CYS A 1 108 ? -12.892 2.791 13.196 1.00 84.75 108 CYS A N 1
ATOM 814 C CA . CYS A 1 108 ? -14.163 3.099 13.845 1.00 84.75 108 CYS A CA 1
ATOM 815 C C . CYS A 1 108 ? -14.030 2.849 15.343 1.00 84.75 108 CYS A C 1
ATOM 817 O O . CYS A 1 108 ? -13.545 1.797 15.751 1.00 84.75 108 CYS A O 1
ATOM 819 N N . GLU A 1 109 ? -14.444 3.817 16.154 1.00 77.06 109 GLU A N 1
ATOM 820 C CA . GLU A 1 109 ? -14.474 3.646 17.603 1.00 77.06 109 GLU A CA 1
ATOM 821 C C . GLU A 1 109 ? -15.789 2.968 18.015 1.00 77.06 109 GLU A C 1
ATOM 823 O O . GLU A 1 109 ? -16.872 3.374 17.584 1.00 77.06 109 GLU A O 1
ATOM 828 N N . GLU A 1 110 ? -15.713 1.932 18.855 1.00 69.31 110 GLU A N 1
ATOM 829 C CA . GLU A 1 110 ? -16.908 1.229 19.346 1.00 69.31 110 GLU A CA 1
ATOM 830 C C . GLU A 1 110 ? -17.796 2.131 20.221 1.00 69.31 110 GLU A C 1
ATOM 832 O O . GLU A 1 110 ? -19.011 1.941 20.288 1.00 69.31 110 GLU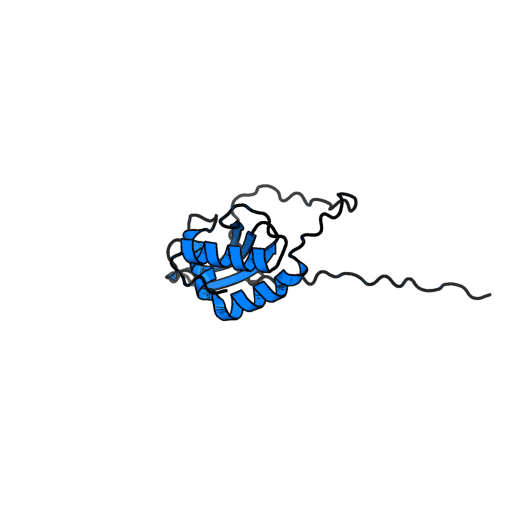 A O 1
ATOM 837 N N . SER A 1 111 ? -17.191 3.132 20.868 1.00 69.25 111 SER A N 1
ATOM 838 C CA . SER A 1 111 ? -17.817 4.012 21.857 1.00 69.25 111 SER A CA 1
ATOM 839 C C . SER A 1 111 ? -18.948 4.876 21.290 1.00 69.25 111 SER A C 1
ATOM 841 O O . SER A 1 111 ? -19.964 5.085 21.953 1.00 69.25 111 SER A O 1
ATOM 843 N N . ASP A 1 112 ? -18.771 5.421 20.085 1.00 68.88 112 ASP A N 1
ATOM 844 C CA . ASP A 1 112 ? -19.676 6.409 19.484 1.00 68.88 112 ASP A CA 1
ATOM 845 C C . ASP A 1 112 ? -20.040 6.103 18.020 1.00 68.88 112 ASP A C 1
ATOM 847 O O . ASP A 1 112 ? -20.833 6.830 17.413 1.00 68.88 112 ASP A O 1
ATOM 851 N N . GLY A 1 113 ? -19.490 5.023 17.449 1.00 69.12 113 GLY A N 1
ATOM 852 C CA . GLY A 1 113 ? -19.672 4.659 16.046 1.00 69.12 113 GLY A CA 1
ATOM 853 C C . GLY A 1 113 ? -19.073 5.680 15.076 1.00 69.12 113 GLY A C 1
ATOM 854 O O . GLY A 1 113 ? -19.403 5.665 13.884 1.00 69.12 113 GLY A O 1
ATOM 855 N N . ALA A 1 114 ? -18.227 6.599 15.555 1.00 79.06 114 ALA A N 1
ATOM 856 C CA . ALA A 1 114 ? -17.541 7.547 14.705 1.00 79.06 114 ALA A CA 1
ATOM 857 C C . ALA A 1 114 ? -16.402 6.837 13.977 1.00 79.06 114 ALA A C 1
ATOM 859 O O . ALA A 1 114 ? -15.496 6.262 14.580 1.00 79.06 114 ALA A O 1
ATOM 860 N N . CYS A 1 115 ? -16.438 6.923 12.650 1.00 84.19 115 CYS A N 1
ATOM 861 C CA . CYS A 1 115 ? -15.361 6.428 11.812 1.00 84.19 115 CYS A CA 1
ATOM 862 C C . CYS A 1 115 ? -14.515 7.583 11.276 1.00 84.19 115 CYS A C 1
ATOM 864 O O . CYS A 1 115 ? -15.036 8.621 10.846 1.00 84.19 115 CYS A O 1
ATOM 866 N N . VAL A 1 116 ? -13.203 7.377 11.247 1.00 85.00 116 VAL A N 1
ATOM 867 C CA . VAL A 1 116 ? -12.225 8.261 10.617 1.00 85.00 116 VAL A CA 1
ATOM 868 C C . VAL A 1 116 ? -11.510 7.518 9.503 1.00 85.00 116 VAL A C 1
ATOM 870 O O . VAL A 1 116 ? -11.217 6.332 9.613 1.00 85.00 116 VAL A O 1
ATOM 873 N N . CYS A 1 117 ? -11.225 8.233 8.418 1.00 85.94 117 CYS A N 1
ATOM 874 C CA . CYS A 1 117 ? -10.406 7.695 7.341 1.00 85.94 117 CYS A CA 1
ATOM 875 C C . CYS A 1 117 ? -9.014 8.307 7.398 1.00 85.94 117 CYS A C 1
ATOM 877 O O . CYS A 1 117 ? -8.871 9.539 7.386 1.00 85.94 117 CYS A O 1
ATOM 879 N N . LEU A 1 118 ? -8.014 7.441 7.450 1.00 88.00 118 LEU A N 1
ATOM 880 C CA . LEU A 1 118 ? -6.605 7.775 7.378 1.00 88.00 118 LEU A CA 1
ATOM 881 C C . LEU A 1 118 ? -6.060 7.326 6.032 1.00 88.00 118 LEU A C 1
ATOM 883 O O . LEU A 1 118 ? -6.452 6.292 5.502 1.00 88.00 118 LEU A O 1
ATOM 887 N N . GLN A 1 119 ? -5.149 8.123 5.498 1.00 90.38 119 GLN A N 1
ATOM 888 C CA . GLN A 1 119 ? -4.370 7.759 4.332 1.00 90.38 119 GLN A CA 1
ATOM 889 C C . GLN A 1 119 ? -2.917 7.720 4.780 1.00 90.38 119 GLN A C 1
ATOM 891 O O . GLN A 1 119 ? -2.428 8.714 5.321 1.00 90.38 119 GLN A O 1
ATOM 896 N N . ASP A 1 120 ? -2.260 6.584 4.586 1.0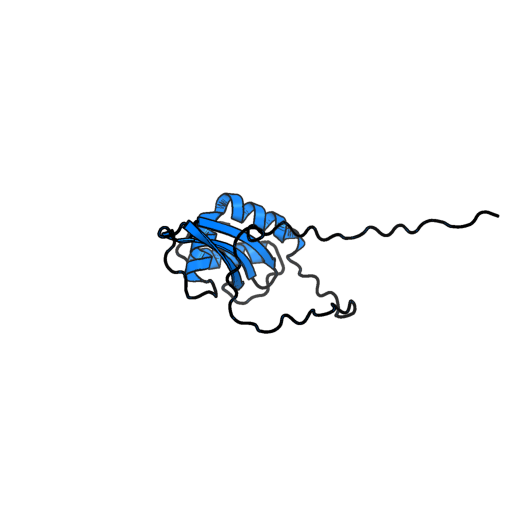0 90.38 120 ASP A N 1
ATOM 897 C CA . ASP A 1 120 ? -0.861 6.386 4.952 1.00 90.38 120 ASP A CA 1
ATOM 898 C C . ASP A 1 120 ? -0.042 5.989 3.721 1.00 90.38 120 ASP A C 1
ATOM 900 O O . ASP A 1 120 ? -0.564 5.467 2.730 1.00 90.38 120 ASP A O 1
ATOM 904 N N . PHE A 1 121 ? 1.253 6.265 3.792 1.00 91.94 121 PHE A N 1
ATOM 905 C CA . PHE A 1 121 ? 2.238 5.861 2.810 1.00 91.94 121 PHE A CA 1
ATOM 906 C C . PHE A 1 121 ? 3.267 4.955 3.478 1.00 91.94 121 PHE A C 1
ATOM 908 O O . PHE A 1 121 ? 3.918 5.353 4.443 1.00 91.94 121 PHE A O 1
ATOM 915 N N . ILE A 1 122 ? 3.439 3.752 2.939 1.00 92.06 122 ILE A N 1
ATOM 916 C CA . ILE A 1 122 ? 4.407 2.775 3.434 1.00 92.06 122 ILE A CA 1
ATOM 917 C C . ILE A 1 122 ? 5.541 2.667 2.412 1.00 92.06 122 ILE A C 1
ATOM 919 O O . ILE A 1 122 ? 5.307 2.159 1.311 1.00 92.06 122 ILE A O 1
ATOM 923 N N . PRO A 1 123 ? 6.759 3.139 2.728 1.00 92.06 123 PRO A N 1
ATOM 924 C CA . PRO A 1 123 ? 7.892 3.016 1.821 1.00 92.06 123 PRO A CA 1
ATOM 925 C C . PRO A 1 123 ? 8.322 1.552 1.663 1.00 92.06 123 PRO A C 1
ATOM 927 O O . PRO A 1 123 ? 8.164 0.741 2.578 1.00 92.06 123 PRO A O 1
ATOM 930 N N . TRP A 1 124 ? 8.929 1.214 0.523 1.00 91.38 124 TRP A N 1
ATOM 931 C CA . TRP A 1 124 ? 9.528 -0.109 0.333 1.00 91.38 124 TRP A CA 1
ATOM 932 C C . TRP A 1 124 ? 10.610 -0.394 1.384 1.00 91.38 124 TRP A C 1
ATOM 934 O O . TRP A 1 124 ? 11.456 0.453 1.676 1.00 91.38 124 TRP A O 1
ATOM 944 N N . ALA A 1 125 ? 10.618 -1.619 1.914 1.00 81.69 125 ALA A N 1
ATOM 945 C CA . ALA A 1 125 ? 11.471 -2.038 3.031 1.00 81.69 125 ALA A CA 1
ATOM 946 C C . ALA A 1 125 ? 12.986 -1.890 2.792 1.00 81.69 125 ALA A C 1
ATOM 948 O O . ALA A 1 125 ? 13.761 -1.819 3.746 1.00 81.69 125 ALA A O 1
ATOM 949 N N . ASP A 1 126 ? 13.436 -1.891 1.538 1.00 77.38 126 ASP A N 1
ATOM 950 C CA . ASP A 1 126 ? 14.847 -1.750 1.176 1.00 77.38 126 ASP A CA 1
ATOM 951 C C . ASP A 1 126 ? 15.220 -0.342 0.686 1.00 77.38 126 ASP A C 1
ATOM 953 O O . ASP A 1 126 ? 16.352 -0.136 0.238 1.00 77.38 126 ASP A O 1
ATOM 957 N N . SER A 1 127 ? 14.295 0.623 0.778 1.00 73.81 127 SER A N 1
ATOM 958 C CA . SER A 1 127 ? 14.438 1.997 0.274 1.00 73.81 127 SER A CA 1
ATOM 959 C C . SER A 1 127 ? 14.851 2.068 -1.202 1.00 73.81 127 SER A C 1
ATOM 961 O O . SER A 1 127 ? 15.355 3.098 -1.663 1.00 73.81 127 SER A O 1
ATOM 963 N N . ARG A 1 128 ? 14.684 0.974 -1.960 1.00 77.69 128 ARG A N 1
ATOM 964 C CA . ARG A 1 128 ? 14.989 0.930 -3.388 1.00 77.69 128 ARG A CA 1
ATOM 965 C C . ARG A 1 128 ? 13.774 1.373 -4.179 1.00 77.69 128 ARG A C 1
ATOM 967 O O . ARG A 1 128 ? 12.634 1.123 -3.808 1.00 77.69 128 ARG A O 1
ATOM 974 N N . MET A 1 129 ? 14.048 2.015 -5.309 1.00 86.31 129 MET A N 1
ATOM 975 C CA . MET A 1 129 ? 12.999 2.340 -6.263 1.00 86.31 129 MET A CA 1
ATOM 976 C C . MET A 1 129 ? 12.669 1.093 -7.084 1.00 86.31 129 MET A C 1
ATOM 978 O O . MET A 1 129 ? 13.541 0.605 -7.811 1.00 86.31 129 MET A O 1
ATOM 982 N N . CYS A 1 130 ? 11.434 0.606 -6.995 1.00 89.31 130 CYS A N 1
ATOM 983 C CA . CYS A 1 130 ? 10.954 -0.496 -7.824 1.00 89.31 130 CYS A CA 1
ATOM 984 C C . CYS A 1 130 ? 10.873 -0.056 -9.291 1.00 89.31 130 CYS A C 1
ATOM 986 O O . CYS A 1 130 ? 10.403 1.043 -9.598 1.00 89.31 130 CYS A O 1
ATOM 988 N N . LYS A 1 131 ? 11.346 -0.904 -10.209 1.00 90.31 131 LYS A N 1
ATOM 989 C CA . LYS A 1 131 ? 11.315 -0.640 -11.658 1.00 90.31 131 LYS A CA 1
ATOM 990 C C . LYS A 1 131 ? 10.513 -1.677 -12.430 1.00 90.31 131 LYS A C 1
ATOM 992 O O . LYS A 1 131 ? 10.089 -1.407 -13.548 1.00 90.31 131 LYS A O 1
ATOM 997 N N . THR A 1 132 ? 10.333 -2.852 -11.851 1.00 90.44 132 THR A N 1
ATOM 998 C CA . THR A 1 132 ? 9.673 -4.002 -12.463 1.00 90.44 132 THR A CA 1
ATOM 999 C C . THR A 1 132 ? 8.647 -4.591 -11.505 1.00 90.44 132 THR A C 1
ATOM 1001 O O . THR A 1 132 ? 8.660 -4.291 -10.311 1.00 90.44 132 THR A O 1
ATOM 1004 N N . ILE A 1 133 ? 7.769 -5.452 -12.018 1.00 90.50 133 ILE A N 1
ATOM 1005 C CA . ILE A 1 133 ? 6.845 -6.217 -11.176 1.00 90.50 133 ILE A CA 1
ATOM 1006 C C . ILE A 1 133 ? 7.591 -7.156 -10.214 1.00 90.50 133 ILE A C 1
ATOM 1008 O O . ILE A 1 133 ? 7.196 -7.269 -9.059 1.00 90.50 133 ILE A O 1
ATOM 1012 N N . ASP A 1 134 ? 8.719 -7.734 -10.638 1.00 91.12 134 ASP A N 1
ATOM 1013 C CA . ASP A 1 134 ? 9.547 -8.594 -9.784 1.00 91.12 134 ASP A CA 1
ATOM 1014 C C . ASP A 1 134 ? 10.143 -7.817 -8.600 1.00 91.12 134 ASP A C 1
ATOM 1016 O O . ASP A 1 134 ? 10.234 -8.346 -7.491 1.00 91.12 134 ASP A O 1
ATOM 1020 N N . ASP A 1 135 ? 10.501 -6.541 -8.800 1.00 91.56 135 ASP A N 1
ATOM 1021 C CA . ASP A 1 135 ? 10.950 -5.671 -7.705 1.00 91.56 135 ASP A CA 1
ATOM 1022 C C . ASP A 1 135 ? 9.825 -5.431 -6.688 1.00 91.56 135 ASP A C 1
ATOM 1024 O O . ASP A 1 135 ? 10.083 -5.415 -5.482 1.00 91.56 135 ASP A O 1
ATOM 1028 N N . ILE A 1 136 ? 8.582 -5.270 -7.161 1.00 91.31 136 ILE A N 1
ATOM 1029 C CA . ILE A 1 136 ? 7.405 -5.094 -6.299 1.00 91.31 136 ILE A CA 1
ATOM 1030 C C . ILE A 1 136 ? 7.160 -6.367 -5.494 1.00 91.31 136 ILE A C 1
ATOM 1032 O O . ILE A 1 136 ? 7.103 -6.290 -4.269 1.00 91.31 136 ILE A O 1
ATOM 1036 N N . CYS A 1 137 ? 7.070 -7.532 -6.145 1.00 91.69 137 CYS A N 1
ATOM 1037 C CA . CYS A 1 137 ? 6.869 -8.811 -5.459 1.00 91.69 137 CYS A CA 1
ATOM 1038 C C . CYS A 1 137 ? 7.994 -9.071 -4.451 1.00 91.69 137 CYS A C 1
ATOM 1040 O O . CYS A 1 137 ? 7.737 -9.357 -3.285 1.00 91.69 137 CYS A O 1
ATOM 1042 N N . GLY A 1 138 ? 9.250 -8.851 -4.850 1.00 91.38 138 GLY A N 1
ATOM 1043 C CA . GLY A 1 138 ? 10.400 -8.979 -3.959 1.00 91.38 138 GLY A CA 1
ATOM 1044 C C . GLY A 1 138 ? 10.358 -8.024 -2.762 1.00 91.38 138 GLY A C 1
ATOM 1045 O O . GLY A 1 138 ? 10.791 -8.396 -1.666 1.00 91.38 138 GLY A O 1
ATOM 1046 N N . SER A 1 139 ? 9.839 -6.807 -2.943 1.00 92.81 139 SER A N 1
ATOM 1047 C CA . SER A 1 139 ? 9.661 -5.824 -1.868 1.00 92.81 139 SER A CA 1
ATOM 1048 C C . SER A 1 139 ? 8.517 -6.207 -0.935 1.00 92.81 139 SER A C 1
ATOM 1050 O O . SER A 1 139 ? 8.709 -6.174 0.281 1.00 92.81 139 SER A O 1
ATOM 1052 N N . LEU A 1 140 ? 7.386 -6.672 -1.474 1.00 92.44 140 LEU A N 1
ATOM 1053 C CA . LEU A 1 140 ? 6.274 -7.222 -0.699 1.00 92.44 140 LEU A CA 1
ATOM 1054 C C . LEU A 1 140 ? 6.749 -8.398 0.157 1.00 92.44 140 LEU A C 1
ATOM 1056 O O . LEU A 1 140 ? 6.664 -8.305 1.374 1.00 92.44 140 LEU A O 1
ATOM 1060 N N . SER A 1 141 ? 7.410 -9.407 -0.421 1.00 92.12 141 SER A N 1
ATOM 1061 C CA . SER A 1 141 ? 7.981 -10.539 0.328 1.00 92.12 141 SER A CA 1
ATOM 1062 C C . SER A 1 141 ? 8.958 -10.121 1.435 1.00 92.12 141 SER A C 1
ATOM 1064 O O . SER A 1 141 ? 9.137 -10.831 2.428 1.00 92.12 141 SER A O 1
ATOM 1066 N N . LYS A 1 142 ? 9.678 -9.001 1.283 1.00 91.50 142 LYS A N 1
ATOM 1067 C CA . LYS A 1 142 ? 10.532 -8.454 2.356 1.00 91.50 142 LYS A CA 1
ATOM 1068 C C . LYS A 1 142 ? 9.696 -7.811 3.456 1.00 91.50 142 LYS A C 1
ATOM 1070 O O . LYS A 1 142 ? 9.973 -8.081 4.622 1.00 91.50 142 LYS A O 1
ATOM 1075 N N . MET A 1 143 ? 8.698 -7.008 3.095 1.00 92.25 143 MET A N 1
ATOM 1076 C CA . MET A 1 143 ? 7.764 -6.408 4.050 1.00 92.25 143 MET A CA 1
ATOM 1077 C C . MET A 1 143 ? 7.032 -7.492 4.850 1.00 92.25 143 MET A C 1
ATOM 1079 O O . MET A 1 143 ? 7.014 -7.423 6.074 1.00 92.25 143 MET A O 1
ATOM 1083 N N . SER A 1 144 ? 6.552 -8.559 4.204 1.00 92.50 144 SER A N 1
ATOM 1084 C CA . SER A 1 144 ? 5.910 -9.693 4.888 1.00 92.50 144 SER A CA 1
ATOM 1085 C C . SER A 1 144 ? 6.838 -10.339 5.904 1.00 92.50 144 SER A C 1
ATOM 1087 O O . SER A 1 144 ? 6.441 -10.546 7.045 1.00 92.50 144 SER A O 1
ATOM 1089 N N . ARG A 1 145 ? 8.108 -10.576 5.544 1.00 91.62 145 ARG A N 1
ATOM 1090 C CA . ARG A 1 145 ? 9.101 -11.119 6.486 1.00 91.62 145 ARG A CA 1
ATOM 1091 C C . ARG A 1 145 ? 9.354 -10.201 7.672 1.00 91.62 145 ARG A C 1
ATOM 1093 O O . ARG A 1 145 ? 9.478 -10.698 8.786 1.00 91.62 145 ARG A O 1
ATOM 1100 N N . GLN A 1 146 ? 9.435 -8.890 7.447 1.00 89.69 146 GLN A N 1
ATOM 1101 C CA . GLN A 1 146 ? 9.573 -7.922 8.538 1.00 89.69 146 GLN A CA 1
ATOM 1102 C C . GLN A 1 146 ? 8.362 -7.955 9.472 1.00 89.69 146 GLN A C 1
ATOM 1104 O O . GLN A 1 146 ? 8.536 -7.819 10.678 1.00 89.69 146 GLN A O 1
ATOM 1109 N N . CYS A 1 147 ? 7.174 -8.224 8.928 1.00 89.25 147 CYS A N 1
ATOM 1110 C CA . CYS A 1 147 ? 5.940 -8.363 9.692 1.00 89.25 147 CYS A CA 1
ATOM 1111 C C . CYS A 1 147 ? 5.681 -9.766 10.266 1.00 89.25 147 CYS A C 1
ATOM 1113 O O . CYS A 1 147 ? 4.652 -9.970 10.907 1.00 89.25 147 CYS A O 1
ATOM 1115 N N . GLY A 1 148 ? 6.585 -10.733 10.057 1.00 88.69 148 GLY A N 1
ATOM 1116 C CA . GLY A 1 148 ? 6.412 -12.119 10.512 1.00 88.69 148 GLY A CA 1
ATOM 1117 C C . GLY A 1 148 ? 5.361 -12.924 9.734 1.00 88.69 148 GLY A C 1
ATOM 1118 O O . GLY A 1 148 ? 4.867 -13.930 10.236 1.00 88.69 148 GLY A O 1
ATOM 1119 N N . LEU A 1 149 ? 5.014 -12.484 8.525 1.00 89.62 149 LEU A N 1
ATOM 1120 C CA . LEU A 1 149 ? 4.031 -13.098 7.631 1.00 89.62 149 LEU A CA 1
ATOM 1121 C C . LEU A 1 149 ? 4.685 -14.036 6.607 1.00 89.62 149 LEU A C 1
ATOM 1123 O O . LEU A 1 149 ? 5.906 -14.023 6.416 1.00 89.62 149 LEU A O 1
ATOM 1127 N N . SER A 1 150 ? 3.859 -14.829 5.912 1.00 84.38 150 SER A N 1
ATOM 1128 C CA . SER A 1 150 ? 4.321 -15.608 4.756 1.00 84.38 150 SER A CA 1
ATOM 1129 C C . SER A 1 150 ? 4.891 -14.679 3.686 1.00 84.38 150 SER A C 1
ATOM 1131 O O . SER A 1 150 ? 4.345 -13.613 3.425 1.00 84.38 150 SER A O 1
ATOM 1133 N N . SER A 1 151 ? 6.005 -15.075 3.075 1.00 75.81 151 SER A N 1
ATOM 1134 C CA . SER A 1 151 ? 6.723 -14.259 2.093 1.00 75.81 151 SER A CA 1
ATOM 1135 C C . SER A 1 151 ? 6.466 -14.667 0.645 1.00 75.81 151 SER A C 1
ATOM 1137 O O . SER A 1 151 ? 7.203 -14.229 -0.238 1.00 75.81 151 SER A O 1
ATOM 1139 N N . GLU A 1 152 ? 5.499 -15.548 0.406 1.00 73.06 152 GLU A N 1
ATOM 1140 C CA . GLU A 1 152 ? 5.203 -16.093 -0.920 1.00 73.06 152 GLU A CA 1
ATOM 1141 C C . GLU A 1 152 ? 4.250 -15.155 -1.674 1.00 73.06 152 GLU A C 1
ATOM 1143 O O . GLU A 1 152 ? 3.084 -15.031 -1.307 1.00 73.06 152 GLU A O 1
ATOM 1148 N N . PHE A 1 153 ? 4.792 -14.483 -2.695 1.00 63.41 153 PHE A N 1
ATOM 1149 C CA . PHE A 1 153 ? 4.127 -13.527 -3.586 1.00 63.41 153 PHE A CA 1
ATOM 1150 C C . PHE A 1 153 ? 4.547 -13.793 -5.031 1.00 63.41 153 PHE A C 1
ATOM 1152 O O . PHE A 1 153 ? 5.728 -14.169 -5.230 1.00 63.41 153 PHE A O 1
#

Foldseek 3Di:
DDDDDDDDDPPPPPPQDPDPQPPAPAPDDDDPDPDPPPPPPPPPCPPFLCQVCWVVVQVCCQPPPQVLQLLCCQPQWPPVPDNDSVQFPGKGFRTDTQFFTWMWTWGADPPPRHIYIDITTGGQPVRGGDNDVVSVLQSSLVSCVSSVHHSHD

Nearest PDB structures (foldseek):
  5iso-assembly2_D  TM=4.480E-01  e=1.467E+00  Homo sapiens
  8ela-assembly1_A  TM=4.565E-01  e=1.664E+00  Escherichia coli
  7bc4-assembly1_B  TM=6.174E-01  e=9.042E+00  Komagataella phaffii GS115
  8oe5-assembly2_C  TM=3.890E-01  e=4.537E+00  Mycobacterium tuberculosis
  4xs0-assembly1_C  TM=5.509E-01  e=6.609E+00  Staphylococcus aureus

pLDDT: mean 72.51, std 23.1, range [28.28, 94.19]

Mean predicted aligned error: 13.3 Å

InterPro domains:
  IPR019595 Domain of unknown function DUF2470 [PF10615] (61-110)
  IPR037119 Haem oxygenase HugZ-like superfamily [G3DSA:3.20.180.10] (55-145)

Solvent-accessible surface area (backbone atoms only — not comparable to full-atom values): 9436 Å² total; per-residue (Å²): 142,87,85,83,86,80,87,88,72,85,77,84,72,77,78,74,72,80,57,84,50,78,84,37,58,64,69,80,70,80,88,70,83,80,70,82,72,77,78,65,91,79,64,78,84,75,67,61,63,31,53,85,49,24,66,59,53,31,52,50,37,55,70,78,35,46,69,56,54,54,48,44,46,52,76,56,32,72,63,86,82,52,81,61,71,86,41,53,72,45,70,39,56,78,43,48,51,30,57,30,39,30,34,43,36,33,34,40,44,87,88,77,69,54,49,36,30,48,76,44,59,30,63,36,77,80,75,53,72,34,62,45,71,66,46,46,40,55,37,49,27,47,44,25,49,76,65,74,44,80,48,88,111

Organism: NCBI:txid101924

Secondary structure (DSSP, 8-state):
----PPP------------GGGGSEE--------------TTS-----TTTTTHHHHHHHHHHH-HHHHHHHHHHH-S-TT---STTEEEEEEEEE-SSEEEEEEEEE-TTT--EEEEEEEEE-TT-PPP-SHHHHHHHHHHHHHHTTS----

Sequence (153 aa):
MAFVGVAGGLSCRGVALPSRCSNVRRARTGRTAVQMVSINPDAGYNSDPVLSWAPTVQEFMNKDHKHDLVQYFIQLGTTNNVKDPEIINDIALTGVDKNGLQIDVVLCEESDGACVCLQDFIPWADSRMCKTIDDICGSLSKMSRQCGLSSEF

Radius of gyration: 19.09 Å; Cα contacts (8 Å, |Δi|>4): 196; chains: 1; bounding box: 35×41×73 Å